Protein AF-A0AA88ZND1-F1 (afdb_monomer_lite)

pLDDT: mean 86.46, std 12.76, range [39.16, 97.81]

Organism: NCBI:txid1444290

Radius of gyration: 16.72 Å; chains: 1; bounding box: 38×35×49 Å

Structure (mmCIF, N/CA/C/O backbone):
data_AF-A0AA88ZND1-F1
#
_entry.id   AF-A0AA88ZND1-F1
#
loop_
_atom_site.group_PDB
_atom_site.id
_atom_site.type_symbol
_atom_site.label_atom_id
_atom_site.label_alt_id
_atom_site.label_comp_id
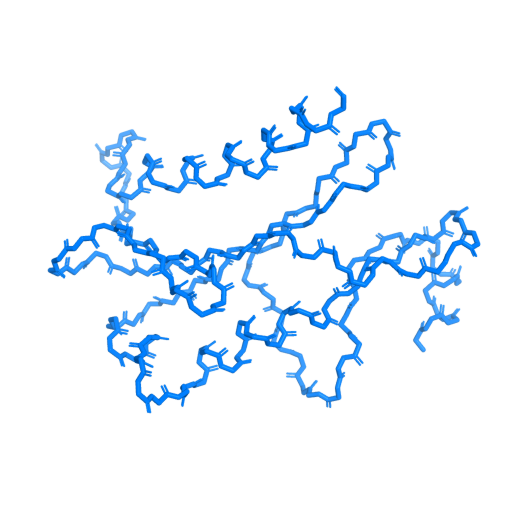_atom_site.label_asym_id
_atom_site.label_entity_id
_atom_site.label_seq_id
_atom_site.pdbx_PDB_ins_code
_atom_site.Cartn_x
_atom_site.Cartn_y
_atom_site.Cartn_z
_atom_site.occupancy
_atom_site.B_iso_or_equiv
_atom_site.auth_seq_id
_atom_site.auth_comp_id
_atom_site.auth_asym_id
_atom_site.auth_atom_id
_atom_site.pdbx_PDB_model_num
ATOM 1 N N . MET A 1 1 ? 3.587 -13.715 -22.522 1.00 60.41 1 MET A N 1
ATOM 2 C CA . MET A 1 1 ? 3.234 -12.479 -21.787 1.00 60.41 1 MET A CA 1
ATOM 3 C C . MET A 1 1 ? 4.178 -11.329 -22.129 1.00 60.41 1 MET A C 1
ATOM 5 O O . MET A 1 1 ? 3.720 -10.395 -22.766 1.00 60.41 1 MET A O 1
ATOM 9 N N . LEU A 1 2 ? 5.483 -11.409 -21.830 1.00 60.06 2 LEU A N 1
ATOM 10 C CA . LEU A 1 2 ? 6.457 -10.341 -22.145 1.00 60.06 2 LEU A CA 1
ATOM 11 C C . LEU A 1 2 ? 6.488 -9.917 -23.627 1.00 60.06 2 LEU A C 1
ATOM 13 O O . LEU A 1 2 ? 6.492 -8.728 -23.921 1.00 60.06 2 LEU A O 1
ATOM 17 N N . GLU A 1 3 ? 6.420 -10.854 -24.577 1.00 60.22 3 GLU A N 1
ATOM 18 C CA . GLU A 1 3 ? 6.334 -10.505 -26.008 1.00 60.22 3 GLU A CA 1
ATOM 19 C C . GLU A 1 3 ? 5.029 -9.792 -26.399 1.00 60.22 3 GLU A C 1
ATOM 21 O O . GLU A 1 3 ? 5.024 -8.976 -27.318 1.00 60.22 3 GLU A O 1
ATOM 26 N N . MET A 1 4 ? 3.920 -10.065 -25.703 1.00 61.34 4 MET A N 1
ATOM 27 C CA . MET A 1 4 ? 2.653 -9.357 -25.929 1.00 61.34 4 MET A CA 1
ATOM 28 C C . MET A 1 4 ? 2.718 -7.926 -25.385 1.00 61.34 4 MET A C 1
ATOM 30 O O . MET A 1 4 ? 2.190 -7.016 -26.013 1.00 61.34 4 MET A O 1
ATOM 34 N N . LEU A 1 5 ? 3.414 -7.726 -24.262 1.00 62.47 5 LEU A N 1
ATOM 35 C CA . LEU A 1 5 ? 3.643 -6.413 -23.652 1.00 62.47 5 LEU A CA 1
ATOM 36 C C . LEU A 1 5 ? 4.570 -5.539 -24.505 1.00 62.47 5 LEU A C 1
ATOM 38 O O . LEU A 1 5 ? 4.306 -4.355 -24.696 1.00 62.47 5 LEU A O 1
ATOM 42 N N . LYS A 1 6 ? 5.608 -6.138 -25.104 1.00 60.84 6 LYS A N 1
ATOM 43 C CA . LYS A 1 6 ? 6.460 -5.461 -26.097 1.00 60.84 6 LYS A CA 1
ATOM 44 C C . LYS A 1 6 ? 5.644 -4.916 -27.268 1.00 60.84 6 LYS A C 1
ATOM 46 O O . LYS A 1 6 ? 5.878 -3.802 -27.716 1.00 60.84 6 LYS A O 1
ATOM 51 N N . LYS A 1 7 ? 4.664 -5.687 -27.748 1.00 61.34 7 LYS A N 1
ATOM 52 C CA . LYS A 1 7 ? 3.783 -5.269 -28.848 1.00 61.34 7 LYS A CA 1
ATOM 53 C C . LYS A 1 7 ? 2.774 -4.194 -28.443 1.00 61.34 7 LYS A C 1
ATOM 55 O O . LYS A 1 7 ? 2.332 -3.458 -29.317 1.00 61.34 7 LYS A O 1
ATOM 60 N N . SER A 1 8 ? 2.396 -4.107 -27.165 1.00 68.94 8 SER A N 1
ATOM 61 C CA . SER A 1 8 ? 1.421 -3.112 -26.709 1.00 68.94 8 SER A CA 1
ATOM 62 C C . SER A 1 8 ? 2.022 -1.721 -26.521 1.00 68.94 8 SER A C 1
ATOM 64 O O . SER A 1 8 ? 1.268 -0.758 -26.536 1.00 68.94 8 SER A O 1
ATOM 66 N N . GLY A 1 9 ? 3.342 -1.602 -26.322 1.00 75.75 9 GLY A N 1
ATOM 67 C CA . GLY A 1 9 ? 3.997 -0.308 -26.087 1.00 75.75 9 GLY A CA 1
ATOM 68 C C . GLY A 1 9 ? 3.532 0.387 -24.800 1.00 75.75 9 GLY A C 1
ATOM 69 O O . GLY A 1 9 ? 3.586 1.607 -24.705 1.00 75.75 9 GLY A O 1
ATOM 70 N N . ILE A 1 10 ? 3.018 -0.383 -23.831 1.00 82.75 10 ILE A N 1
ATOM 71 C CA . ILE A 1 10 ? 2.467 0.132 -22.569 1.00 82.75 10 ILE A CA 1
ATOM 72 C C . ILE A 1 10 ? 3.311 -0.389 -21.414 1.00 82.75 10 ILE A C 1
ATOM 74 O O . ILE A 1 10 ? 3.411 -1.604 -21.209 1.00 82.75 10 ILE A O 1
ATOM 78 N N . SER A 1 11 ? 3.883 0.534 -20.645 1.00 87.88 11 SER A N 1
ATOM 79 C CA . SER A 1 11 ? 4.596 0.213 -19.413 1.00 87.88 11 SER A CA 1
ATOM 80 C C . SER A 1 11 ? 3.604 -0.043 -18.285 1.00 87.88 11 SER A C 1
ATOM 82 O O . SER A 1 11 ? 2.644 0.710 -18.120 1.00 87.88 11 SER A O 1
ATOM 84 N N . GLN A 1 12 ? 3.800 -1.115 -17.519 1.00 90.25 12 GLN A N 1
ATOM 85 C CA . GLN A 1 12 ? 2.836 -1.516 -16.494 1.00 90.25 12 GLN A CA 1
ATOM 86 C C . GLN A 1 12 ? 3.428 -2.458 -15.450 1.00 90.25 12 GLN A C 1
ATOM 88 O O . GLN A 1 12 ? 4.446 -3.111 -15.672 1.00 90.25 12 GLN A O 1
ATOM 93 N N . ILE A 1 13 ? 2.725 -2.550 -14.325 1.00 91.62 13 ILE A N 1
ATOM 94 C CA . ILE A 1 13 ? 2.956 -3.566 -13.304 1.00 91.62 13 ILE A CA 1
ATOM 95 C C . ILE A 1 13 ? 2.334 -4.884 -13.763 1.00 91.62 13 ILE A C 1
ATOM 97 O O . ILE A 1 13 ? 1.165 -4.928 -14.149 1.00 91.62 13 ILE A O 1
ATOM 101 N N . ILE A 1 14 ? 3.123 -5.951 -13.716 1.00 88.81 14 ILE A N 1
ATOM 102 C CA . ILE A 1 14 ? 2.748 -7.295 -14.142 1.00 88.81 14 ILE A CA 1
ATOM 103 C C . ILE A 1 14 ? 2.972 -8.282 -13.008 1.00 88.81 14 ILE A C 1
ATOM 105 O O . ILE A 1 14 ? 3.953 -8.195 -12.280 1.00 88.81 14 ILE A O 1
ATOM 109 N N . TYR A 1 15 ? 2.058 -9.231 -12.856 1.00 86.94 15 TYR A N 1
ATOM 110 C CA . TYR A 1 15 ? 2.221 -10.326 -11.909 1.00 86.94 15 TYR A CA 1
ATOM 111 C C . TYR A 1 15 ? 2.956 -11.480 -12.593 1.00 86.94 15 TYR A C 1
ATOM 113 O O . TYR A 1 15 ? 2.520 -11.923 -13.656 1.00 86.94 15 TYR A O 1
ATOM 121 N N . THR A 1 16 ? 4.045 -11.977 -12.006 1.00 83.81 16 THR A N 1
ATOM 122 C CA . THR A 1 16 ? 4.848 -13.068 -12.596 1.00 83.81 16 THR A CA 1
ATOM 123 C C . THR A 1 16 ? 4.641 -14.426 -11.925 1.00 83.81 16 THR A C 1
ATOM 125 O O . THR A 1 16 ? 5.208 -15.427 -12.364 1.00 83.81 16 THR A O 1
ATOM 128 N N . GLY A 1 17 ? 3.798 -14.499 -10.892 1.00 76.69 17 GLY A N 1
ATOM 129 C CA . GLY A 1 17 ? 3.465 -15.751 -10.218 1.00 76.69 17 GLY A CA 1
ATOM 130 C C . GLY A 1 17 ? 2.505 -16.653 -11.003 1.00 76.69 17 GLY A C 1
ATOM 131 O O . GLY A 1 17 ? 1.860 -16.250 -11.968 1.00 76.69 17 GLY A O 1
ATOM 132 N N . THR A 1 18 ? 2.393 -17.901 -10.548 1.00 68.25 18 THR A N 1
ATOM 133 C CA . THR A 1 18 ? 1.539 -18.942 -11.147 1.00 68.25 18 THR A CA 1
ATOM 134 C C . THR A 1 18 ? 0.146 -19.043 -10.518 1.00 68.25 18 THR A C 1
ATOM 136 O O . THR A 1 18 ? -0.684 -19.811 -11.006 1.00 68.25 18 THR A O 1
ATOM 139 N N . SER A 1 19 ? -0.129 -18.305 -9.436 1.00 64.38 19 SER A N 1
ATOM 140 C CA . SER A 1 19 ? -1.450 -18.285 -8.800 1.00 64.38 19 SER A CA 1
ATOM 141 C C . SER A 1 19 ? -2.440 -17.456 -9.632 1.00 64.38 19 SER A C 1
ATOM 143 O O . SER A 1 19 ? -2.049 -16.569 -10.394 1.00 64.38 19 SER A O 1
ATOM 145 N N . GLN A 1 20 ? -3.743 -17.751 -9.516 1.00 59.16 20 GLN A N 1
ATOM 146 C CA . GLN A 1 20 ? -4.785 -16.870 -10.052 1.00 59.16 20 GLN A CA 1
ATOM 147 C C . GLN A 1 20 ? -4.680 -15.525 -9.326 1.00 59.16 20 GLN A C 1
ATOM 149 O O . GLN A 1 20 ? -5.120 -15.389 -8.185 1.00 59.16 20 GLN A O 1
ATOM 154 N N . SER A 1 21 ? -4.042 -14.556 -9.983 1.00 57.12 21 SER A N 1
ATOM 155 C CA . SER A 1 21 ? -3.724 -13.252 -9.416 1.00 57.12 21 SER A CA 1
ATOM 156 C C . SER A 1 21 ? -4.980 -12.586 -8.861 1.00 57.12 21 SER A C 1
ATOM 158 O O . SER A 1 21 ? -5.916 -12.295 -9.614 1.00 57.12 21 SER A O 1
ATOM 160 N N . ARG A 1 22 ? -4.989 -12.269 -7.567 1.00 69.12 22 ARG A N 1
ATOM 161 C CA . ARG A 1 22 ? -5.883 -11.227 -7.068 1.00 69.12 22 ARG A CA 1
ATOM 162 C C . ARG A 1 22 ? -5.177 -9.904 -7.298 1.00 69.12 22 ARG A C 1
ATOM 164 O O . ARG A 1 22 ? -4.135 -9.640 -6.710 1.00 69.12 22 ARG A O 1
ATOM 171 N N . LYS A 1 23 ? -5.709 -9.119 -8.232 1.00 84.06 23 LYS A N 1
ATOM 172 C CA . LYS A 1 23 ? -5.267 -7.745 -8.454 1.00 84.06 23 LYS A CA 1
ATOM 173 C C . LYS A 1 23 ? -5.424 -6.974 -7.132 1.00 84.06 23 LYS A C 1
ATOM 175 O O . LYS A 1 23 ? -6.465 -7.153 -6.498 1.00 84.06 23 LYS A O 1
ATOM 180 N N . PRO A 1 24 ? -4.446 -6.143 -6.733 1.00 91.88 24 PRO A N 1
ATOM 181 C CA . PRO A 1 24 ? -4.611 -5.277 -5.573 1.00 91.88 24 PRO A CA 1
ATOM 182 C C . PRO A 1 24 ? -5.832 -4.379 -5.730 1.00 91.88 24 PRO A C 1
ATOM 184 O O . PRO A 1 24 ? -6.158 -3.961 -6.847 1.00 91.88 24 PRO A O 1
ATOM 187 N N . ASP A 1 25 ? -6.474 -4.064 -4.606 1.00 94.38 25 ASP A N 1
ATOM 188 C CA . ASP A 1 25 ? -7.641 -3.179 -4.608 1.00 94.38 25 ASP A CA 1
ATOM 189 C C . ASP A 1 25 ? -7.260 -1.781 -5.134 1.00 94.38 25 ASP A C 1
ATOM 191 O O . ASP A 1 25 ? -7.955 -1.218 -5.983 1.00 94.38 25 ASP A O 1
ATOM 195 N N . ILE A 1 26 ? -6.114 -1.247 -4.691 1.00 96.06 26 ILE A N 1
ATOM 196 C CA . ILE A 1 26 ? -5.528 0.005 -5.184 1.00 96.06 26 ILE A CA 1
ATOM 197 C C . ILE A 1 26 ? -4.026 -0.182 -5.428 1.00 96.06 26 ILE A C 1
ATOM 199 O O . ILE A 1 26 ? -3.296 -0.659 -4.561 1.00 96.06 26 ILE A O 1
ATOM 203 N N . LEU A 1 27 ? -3.562 0.266 -6.597 1.00 95.38 27 LEU A N 1
ATOM 204 C CA . LEU A 1 27 ? -2.154 0.319 -6.989 1.00 95.38 27 LEU A CA 1
ATOM 205 C C . LEU A 1 27 ? -1.814 1.735 -7.460 1.00 95.38 27 LEU A C 1
ATOM 207 O O . LEU A 1 27 ? -2.449 2.253 -8.379 1.00 95.38 27 LEU A O 1
ATOM 211 N N . LEU A 1 28 ? -0.795 2.338 -6.855 1.00 94.81 28 LEU A N 1
ATOM 212 C CA . LEU A 1 28 ? -0.260 3.643 -7.229 1.00 94.81 28 LEU A CA 1
ATOM 213 C C . LEU A 1 28 ? 1.164 3.463 -7.741 1.00 94.81 28 LEU A C 1
ATOM 215 O O . LEU A 1 28 ? 1.984 2.864 -7.056 1.00 94.81 28 LEU A O 1
ATOM 219 N N . ASN A 1 29 ? 1.463 4.003 -8.918 1.00 94.69 29 ASN A N 1
ATOM 220 C CA . ASN A 1 29 ? 2.808 3.986 -9.487 1.00 94.69 29 ASN A CA 1
ATOM 221 C C . ASN A 1 29 ? 3.406 5.387 -9.397 1.00 94.69 29 ASN A C 1
ATOM 223 O O . ASN A 1 29 ? 2.789 6.351 -9.853 1.00 94.69 29 ASN A O 1
ATOM 227 N N . LEU A 1 30 ? 4.607 5.490 -8.836 1.00 93.94 30 LEU A N 1
ATOM 228 C CA . LEU A 1 30 ? 5.348 6.736 -8.747 1.00 93.94 30 LEU A CA 1
ATOM 229 C C . LEU A 1 30 ? 6.333 6.838 -9.908 1.00 93.94 30 LEU A C 1
ATOM 231 O O . LEU A 1 30 ? 7.140 5.936 -10.145 1.00 93.94 30 LEU A O 1
ATOM 235 N N . TYR A 1 31 ? 6.284 7.975 -10.595 1.00 91.44 31 TYR A N 1
ATOM 236 C CA . TYR A 1 31 ? 7.231 8.339 -11.637 1.00 91.44 31 TYR A CA 1
ATOM 237 C C . TYR A 1 31 ? 7.860 9.689 -11.309 1.00 91.44 31 TYR A C 1
ATOM 239 O O . TYR A 1 31 ? 7.172 10.611 -10.871 1.00 91.44 31 TYR A O 1
ATOM 247 N N . LYS A 1 32 ? 9.160 9.815 -11.564 1.00 89.25 32 LYS A N 1
ATOM 248 C CA . LYS A 1 32 ? 9.900 11.079 -11.504 1.00 89.25 32 LYS A CA 1
ATOM 249 C C . LYS A 1 32 ? 10.686 11.213 -12.796 1.00 89.25 32 LYS A C 1
ATOM 251 O O . LYS A 1 32 ? 11.458 10.314 -13.113 1.00 89.25 32 LYS A O 1
ATOM 256 N N . GLU A 1 33 ? 10.470 12.305 -13.529 1.00 89.12 33 GLU A N 1
ATOM 257 C CA . GLU A 1 33 ? 11.107 12.532 -14.839 1.00 89.12 33 GLU A CA 1
ATOM 258 C C . GLU A 1 33 ? 10.906 11.329 -15.780 1.00 89.12 33 GLU A C 1
ATOM 260 O O . GLU A 1 33 ? 11.858 10.794 -16.339 1.00 89.12 33 GLU A O 1
ATOM 265 N N . GLU A 1 34 ? 9.663 10.836 -15.861 1.00 85.00 34 GLU A N 1
ATOM 266 C CA . GLU A 1 34 ? 9.257 9.660 -16.658 1.00 85.00 34 GLU A CA 1
ATOM 267 C C . GLU A 1 34 ? 9.885 8.318 -16.231 1.00 85.00 34 GLU A C 1
ATOM 269 O O . GLU A 1 34 ? 9.538 7.264 -16.766 1.00 85.00 34 GLU A O 1
ATOM 274 N N . LYS A 1 35 ? 10.749 8.310 -15.211 1.00 87.81 35 LYS A N 1
ATOM 275 C CA . LYS A 1 35 ? 11.339 7.092 -14.652 1.00 87.81 35 LYS A CA 1
ATOM 276 C C . LYS A 1 35 ? 10.474 6.545 -13.532 1.00 87.81 35 LYS A C 1
ATOM 278 O O . LYS A 1 35 ? 10.141 7.263 -12.589 1.00 87.81 35 LYS A O 1
ATOM 283 N N . PHE A 1 36 ? 10.159 5.259 -13.617 1.00 92.31 36 PHE A N 1
ATOM 284 C CA . PHE A 1 36 ? 9.487 4.530 -12.549 1.00 92.31 36 PHE A CA 1
ATOM 285 C C . PHE A 1 36 ? 10.361 4.503 -11.290 1.00 92.31 36 PHE A C 1
ATOM 287 O O . PHE A 1 36 ? 11.558 4.221 -11.366 1.00 92.31 36 PHE A O 1
ATOM 294 N N . LYS A 1 37 ? 9.761 4.819 -10.143 1.00 93.62 37 LYS A N 1
ATOM 295 C CA . LYS A 1 37 ? 10.423 4.831 -8.829 1.00 93.62 37 LYS A CA 1
ATOM 296 C C . LYS A 1 37 ? 9.944 3.717 -7.915 1.00 93.62 37 LYS A C 1
ATOM 298 O O . LYS A 1 37 ? 10.698 3.215 -7.093 1.00 93.62 37 LYS A O 1
ATOM 303 N N . GLY A 1 38 ? 8.712 3.276 -8.109 1.00 95.06 38 GLY A N 1
ATOM 304 C CA . GLY A 1 38 ? 8.134 2.223 -7.302 1.00 95.06 38 GLY A CA 1
ATOM 305 C C . GLY A 1 38 ? 6.625 2.295 -7.304 1.00 95.06 38 GLY A C 1
ATOM 306 O O . GLY A 1 38 ? 6.015 3.239 -7.814 1.00 95.06 38 GLY A O 1
ATOM 307 N N . SER A 1 39 ? 6.032 1.289 -6.688 1.00 95.81 39 SER A N 1
ATOM 308 C CA . SER A 1 39 ? 4.599 1.178 -6.516 1.00 95.81 39 SER A CA 1
ATOM 309 C C . SER A 1 39 ? 4.226 1.077 -5.048 1.00 95.81 39 SER A C 1
ATOM 311 O O . SER A 1 39 ? 4.920 0.457 -4.241 1.00 95.81 39 SER A O 1
ATOM 313 N N . PHE A 1 40 ? 3.075 1.652 -4.733 1.00 96.19 40 PHE A N 1
ATOM 314 C CA . PHE A 1 40 ? 2.394 1.534 -3.458 1.00 96.19 40 PHE A CA 1
ATOM 315 C C . PHE A 1 40 ? 1.103 0.746 -3.665 1.00 96.19 40 PHE A C 1
ATOM 317 O O . PHE A 1 40 ? 0.341 1.023 -4.596 1.00 96.19 40 PHE A O 1
ATOM 324 N N . ILE A 1 41 ? 0.839 -0.211 -2.784 1.00 97.00 41 ILE A N 1
ATOM 325 C CA . ILE A 1 41 ? -0.410 -0.967 -2.763 1.00 97.00 41 ILE A CA 1
ATOM 326 C C . ILE A 1 41 ? -1.206 -0.603 -1.514 1.00 97.00 41 ILE A C 1
ATOM 328 O O . ILE A 1 41 ? -0.686 -0.657 -0.400 1.00 97.00 41 ILE A O 1
ATOM 332 N N . ALA A 1 42 ? -2.491 -0.309 -1.709 1.00 97.12 42 ALA A N 1
ATOM 333 C CA . ALA A 1 42 ? -3.480 -0.318 -0.642 1.00 97.12 42 ALA A CA 1
ATOM 334 C C . ALA A 1 42 ? -4.445 -1.491 -0.849 1.00 97.12 42 ALA A C 1
ATOM 336 O O . ALA A 1 42 ? -5.179 -1.541 -1.835 1.00 97.12 42 ALA A O 1
ATOM 337 N N . GLU A 1 43 ? -4.445 -2.424 0.099 1.00 96.06 43 GLU A N 1
ATOM 338 C CA . GLU A 1 43 ? -5.343 -3.578 0.122 1.00 96.06 43 GLU A CA 1
ATOM 339 C C . GLU A 1 43 ? -6.460 -3.336 1.137 1.00 96.06 43 GLU A C 1
ATOM 341 O O . GLU A 1 43 ? -6.199 -3.083 2.311 1.00 96.06 43 GLU A O 1
ATOM 346 N N . ILE A 1 44 ? -7.716 -3.432 0.717 1.00 95.50 44 ILE A N 1
ATOM 347 C CA . ILE A 1 44 ? -8.871 -3.042 1.523 1.00 95.50 44 ILE A CA 1
ATOM 348 C C . ILE A 1 44 ? -9.627 -4.294 1.964 1.00 95.50 44 ILE A C 1
ATOM 350 O O . ILE A 1 44 ? -10.020 -5.150 1.167 1.00 95.50 44 ILE A O 1
ATOM 354 N N . LYS A 1 45 ? -9.862 -4.425 3.273 1.00 94.62 45 LYS A N 1
ATOM 355 C CA . LYS A 1 45 ? -10.577 -5.573 3.844 1.00 94.62 45 LYS A CA 1
ATOM 356 C C . LYS A 1 45 ? -11.593 -5.134 4.882 1.00 94.62 45 LYS A C 1
ATOM 358 O O . LYS A 1 45 ? -11.250 -4.744 5.991 1.00 94.62 45 LYS A O 1
ATOM 363 N N . CYS A 1 46 ? -12.875 -5.312 4.570 1.00 93.94 46 CYS A N 1
ATOM 364 C CA . CYS A 1 46 ? -13.960 -5.142 5.535 1.00 93.94 46 CYS A CA 1
ATOM 365 C C . CYS A 1 46 ? -14.110 -6.398 6.418 1.00 93.94 46 CYS A C 1
ATOM 367 O O . CYS A 1 46 ? -15.028 -7.198 6.242 1.00 93.94 46 CYS A O 1
ATOM 369 N N . ARG A 1 47 ? -13.149 -6.637 7.323 1.00 92.19 47 ARG A N 1
ATOM 370 C CA . ARG A 1 47 ? -13.120 -7.807 8.225 1.00 92.19 47 ARG A CA 1
ATOM 371 C C . ARG A 1 47 ? -12.555 -7.437 9.604 1.00 92.19 47 ARG A C 1
ATOM 373 O O . ARG A 1 47 ? -11.857 -6.437 9.764 1.00 92.19 47 ARG A O 1
ATOM 380 N N . LYS A 1 48 ? -12.826 -8.268 10.621 1.00 92.12 48 LYS A N 1
ATOM 381 C CA . LYS A 1 48 ? -12.176 -8.127 11.941 1.00 92.12 48 LYS A CA 1
ATOM 382 C C . LYS A 1 48 ? -10.677 -8.411 11.826 1.00 92.12 48 LYS A C 1
ATOM 384 O O . LYS A 1 48 ? -10.304 -9.342 11.115 1.00 92.12 48 LYS A O 1
ATOM 389 N N . LYS A 1 49 ? -9.843 -7.700 12.596 1.00 91.69 49 LYS A N 1
ATOM 390 C CA . LYS A 1 49 ? -8.371 -7.818 12.571 1.00 91.69 49 LYS A CA 1
ATOM 391 C C . LYS A 1 49 ? -7.880 -9.269 12.607 1.00 91.69 49 LYS A C 1
ATOM 393 O O . LYS A 1 49 ? -7.028 -9.637 11.810 1.00 91.69 49 LYS A O 1
ATOM 398 N N . LYS A 1 50 ? -8.461 -10.110 13.471 1.00 89.88 50 LYS A N 1
ATOM 399 C CA . LYS A 1 50 ? -8.079 -11.529 13.626 1.00 89.88 50 LYS A CA 1
ATOM 400 C C . LYS A 1 50 ? -8.239 -12.394 12.363 1.00 89.88 50 LYS A C 1
ATOM 402 O O . LYS A 1 50 ? -7.681 -13.480 12.312 1.00 89.88 50 LYS A O 1
ATOM 407 N N . TYR A 1 51 ? -9.017 -11.937 11.378 1.00 90.31 51 TYR A N 1
ATOM 408 C CA . TYR A 1 51 ? -9.213 -12.604 10.083 1.00 90.31 51 TYR A CA 1
ATOM 409 C C . TYR A 1 51 ? -8.402 -11.964 8.947 1.00 90.31 51 TYR A C 1
ATOM 411 O O . TYR A 1 51 ? -8.532 -12.372 7.800 1.00 90.31 51 TYR A O 1
ATOM 419 N N . ILE A 1 52 ? -7.633 -10.920 9.256 1.00 90.94 52 ILE A N 1
ATOM 420 C CA . ILE A 1 52 ? -6.743 -10.215 8.328 1.00 90.94 52 ILE A CA 1
ATOM 421 C C . ILE A 1 52 ? -5.300 -10.537 8.702 1.00 90.94 52 ILE A C 1
ATOM 423 O O . ILE A 1 52 ? -4.488 -10.844 7.843 1.00 90.94 52 ILE A O 1
ATOM 427 N N . TYR A 1 53 ? -4.996 -10.542 9.999 1.00 89.75 53 TYR A N 1
ATOM 428 C CA . TYR A 1 53 ? -3.654 -10.736 10.516 1.00 89.75 53 TYR A CA 1
ATOM 429 C C . TYR A 1 53 ? -3.657 -11.655 11.737 1.00 89.75 53 TYR A C 1
ATOM 431 O O . TYR A 1 53 ? -4.389 -11.427 12.706 1.00 89.75 53 TYR A O 1
ATOM 439 N N . ASN A 1 54 ? -2.794 -12.667 11.700 1.00 83.69 54 ASN A N 1
ATOM 440 C CA . ASN A 1 54 ? -2.502 -13.546 12.821 1.00 83.69 54 ASN A CA 1
ATOM 441 C C . ASN A 1 54 ? -1.009 -13.898 12.793 1.00 83.69 54 ASN A C 1
ATOM 443 O O . ASN A 1 54 ? -0.541 -14.494 11.832 1.00 83.69 54 ASN A O 1
ATOM 447 N N . LYS A 1 55 ? -0.273 -13.566 13.862 1.00 78.50 55 LYS A N 1
ATOM 448 C CA . LYS A 1 55 ? 1.172 -13.846 13.970 1.00 78.50 55 LYS A CA 1
ATOM 449 C C . LYS A 1 55 ? 1.518 -15.336 13.878 1.00 78.50 55 LYS A C 1
ATOM 451 O O . LYS A 1 55 ? 2.646 -15.674 13.552 1.00 78.50 55 LYS A O 1
ATOM 456 N N . ASN A 1 56 ? 0.567 -16.212 14.198 1.00 79.50 56 ASN A N 1
ATOM 457 C CA . ASN A 1 56 ? 0.804 -17.648 14.329 1.00 79.50 56 ASN A CA 1
ATOM 458 C C . ASN A 1 56 ? 0.296 -18.462 13.131 1.00 79.50 56 ASN A C 1
ATOM 460 O O . ASN A 1 56 ? 0.532 -19.667 13.089 1.00 79.50 56 ASN A O 1
ATOM 464 N N . GLN A 1 57 ? -0.466 -17.853 12.215 1.00 74.88 57 GLN A N 1
ATOM 465 C CA . GLN A 1 57 ? -1.075 -18.550 11.080 1.00 74.88 57 GLN A CA 1
ATOM 466 C C . GLN A 1 57 ? -1.250 -17.610 9.892 1.00 74.88 57 GLN A C 1
ATOM 468 O O . GLN A 1 57 ? -1.919 -16.580 10.013 1.00 74.88 57 GLN A O 1
ATOM 473 N N . ASP A 1 58 ? -0.747 -18.027 8.732 1.00 74.31 58 ASP A N 1
ATOM 474 C CA . ASP A 1 58 ? -1.091 -17.384 7.471 1.00 74.31 58 ASP A CA 1
ATOM 475 C C . ASP A 1 58 ? -2.563 -17.642 7.137 1.00 74.31 58 ASP A C 1
ATOM 477 O O . ASP A 1 58 ? -3.073 -18.761 7.224 1.00 74.31 58 ASP A O 1
ATOM 481 N N . ASN A 1 59 ? -3.258 -16.568 6.779 1.00 84.50 59 ASN A N 1
ATOM 482 C CA . ASN A 1 59 ? -4.624 -16.604 6.275 1.00 84.50 59 ASN A CA 1
ATOM 483 C C . ASN A 1 59 ? -4.647 -16.180 4.799 1.00 84.50 59 ASN A C 1
ATOM 485 O O . ASN A 1 59 ? -3.628 -15.777 4.238 1.00 84.50 59 ASN A O 1
ATOM 489 N N . ASP A 1 60 ? -5.827 -16.237 4.179 1.00 87.31 60 ASP A N 1
ATOM 490 C CA . ASP A 1 60 ? -6.015 -15.887 2.768 1.00 87.31 60 ASP A CA 1
ATOM 491 C C . ASP A 1 60 ? -5.547 -14.463 2.432 1.00 87.31 60 ASP A C 1
ATOM 493 O O . ASP A 1 60 ? -5.025 -14.233 1.342 1.00 87.31 60 ASP A O 1
ATOM 497 N N . VAL A 1 61 ? -5.704 -13.516 3.362 1.00 88.94 61 VAL A N 1
ATOM 498 C CA . VAL A 1 61 ? -5.247 -12.132 3.191 1.00 88.94 61 VAL A CA 1
ATOM 499 C C . VAL A 1 61 ? -3.724 -12.049 3.238 1.00 88.94 61 VAL A C 1
ATOM 501 O O . VAL A 1 61 ? -3.140 -11.416 2.365 1.00 88.94 61 VAL A O 1
ATOM 504 N N . MET A 1 62 ? -3.081 -12.706 4.207 1.00 89.25 62 MET A N 1
ATOM 505 C CA . MET A 1 62 ? -1.619 -12.722 4.336 1.00 89.25 62 MET A CA 1
ATOM 506 C C . MET A 1 62 ? -0.954 -13.366 3.120 1.00 89.25 62 MET A C 1
ATOM 508 O O . MET A 1 62 ? -0.034 -12.780 2.555 1.00 89.25 62 MET A O 1
ATOM 512 N N . SER A 1 63 ? -1.468 -14.507 2.651 1.00 88.62 63 SER A N 1
ATOM 513 C CA . SER A 1 63 ? -0.965 -15.143 1.429 1.00 88.62 63 SER A CA 1
ATOM 514 C C . SER A 1 63 ? -1.124 -14.234 0.207 1.00 88.62 63 SER A C 1
ATOM 516 O O . SER A 1 63 ? -0.220 -14.150 -0.620 1.00 88.62 63 SER A O 1
ATOM 518 N N . GLN A 1 64 ? -2.244 -13.511 0.106 1.00 89.50 64 GLN A N 1
ATOM 519 C CA . GLN A 1 64 ? -2.484 -12.573 -0.990 1.00 89.50 64 GLN A CA 1
ATOM 520 C C . GLN A 1 64 ? -1.503 -11.391 -0.971 1.00 89.50 64 GLN A C 1
ATOM 522 O O . GLN A 1 64 ? -0.929 -11.071 -2.007 1.00 89.50 64 GLN A O 1
ATOM 527 N N . ILE A 1 65 ? -1.285 -10.749 0.181 1.00 91.25 65 ILE A N 1
ATOM 528 C CA . ILE A 1 65 ? -0.377 -9.592 0.259 1.00 91.25 65 ILE A CA 1
ATOM 529 C C . ILE A 1 65 ? 1.098 -9.996 0.135 1.00 91.25 65 ILE A C 1
ATOM 531 O O . ILE A 1 65 ? 1.877 -9.246 -0.440 1.00 91.25 65 ILE A O 1
ATOM 535 N N . GLN A 1 66 ? 1.488 -11.189 0.598 1.00 89.69 66 GLN A N 1
ATOM 536 C CA . GLN A 1 66 ? 2.831 -11.737 0.362 1.00 89.69 66 GLN A CA 1
ATOM 537 C C . GLN A 1 66 ? 3.075 -11.998 -1.129 1.00 89.69 66 GLN A C 1
ATOM 539 O O . GLN A 1 66 ? 4.170 -11.750 -1.637 1.00 89.69 66 GLN A O 1
ATOM 544 N N . ASP A 1 67 ? 2.046 -12.454 -1.848 1.00 89.88 67 ASP A N 1
ATOM 545 C CA . ASP A 1 67 ? 2.116 -12.662 -3.292 1.00 89.88 67 ASP A CA 1
ATOM 546 C C . ASP A 1 67 ? 2.378 -11.360 -4.059 1.00 89.88 67 ASP A C 1
ATOM 548 O O . ASP A 1 67 ? 2.911 -11.415 -5.166 1.00 89.88 67 ASP A O 1
ATOM 552 N N . TYR A 1 68 ? 2.089 -10.188 -3.485 1.00 91.88 68 TYR A N 1
ATOM 553 C CA . TYR A 1 68 ? 2.347 -8.914 -4.154 1.00 91.88 68 TYR A CA 1
ATOM 554 C C . TYR A 1 68 ? 3.835 -8.620 -4.376 1.00 91.88 68 TYR A C 1
ATOM 556 O O . TYR A 1 68 ? 4.170 -7.873 -5.290 1.00 91.88 68 TYR A O 1
ATOM 564 N N . ASN A 1 69 ? 4.738 -9.289 -3.658 1.00 87.38 69 ASN A N 1
ATOM 565 C CA . ASN A 1 69 ? 6.178 -9.219 -3.934 1.00 87.38 69 ASN A CA 1
ATOM 566 C C . ASN A 1 69 ? 6.568 -9.848 -5.287 1.00 87.38 69 ASN A C 1
ATOM 568 O O . ASN A 1 69 ? 7.706 -9.719 -5.720 1.00 87.38 69 ASN A O 1
ATOM 572 N N . LYS A 1 70 ? 5.640 -10.543 -5.959 1.00 89.69 70 LYS A N 1
ATOM 573 C CA . LYS A 1 70 ? 5.819 -11.104 -7.311 1.00 89.69 70 LYS A CA 1
ATOM 574 C C . LYS A 1 70 ? 5.332 -10.155 -8.413 1.00 89.69 70 LYS A C 1
ATOM 576 O O . LYS A 1 70 ? 5.200 -10.567 -9.567 1.00 89.69 70 LYS A O 1
ATOM 581 N N . PHE A 1 71 ? 4.976 -8.919 -8.067 1.00 91.88 71 PHE A N 1
ATOM 582 C CA . PHE A 1 71 ? 4.713 -7.886 -9.058 1.00 91.88 71 PHE A CA 1
ATOM 583 C C . PHE A 1 71 ? 6.022 -7.262 -9.527 1.00 91.88 71 PHE A C 1
ATOM 585 O O . PHE A 1 71 ? 6.806 -6.759 -8.729 1.00 91.88 71 PHE A O 1
ATOM 592 N N . GLU A 1 72 ? 6.204 -7.233 -10.840 1.00 93.38 72 GLU A N 1
ATOM 593 C CA . GLU A 1 72 ? 7.336 -6.594 -11.497 1.00 93.38 72 GLU A CA 1
ATOM 594 C C . GLU A 1 72 ? 6.851 -5.410 -12.331 1.00 93.38 72 GLU A C 1
ATOM 596 O O . GLU A 1 72 ? 5.730 -5.412 -12.845 1.00 93.38 72 GLU A O 1
ATOM 601 N N . TYR A 1 73 ? 7.694 -4.398 -12.510 1.00 93.44 73 TYR A N 1
ATOM 602 C CA . TYR A 1 73 ? 7.412 -3.309 -13.439 1.00 93.44 73 TYR A CA 1
ATOM 603 C C . TYR A 1 73 ? 8.079 -3.574 -14.782 1.00 93.44 73 TYR A C 1
ATOM 605 O O . TYR A 1 73 ? 9.298 -3.713 -14.871 1.00 93.44 73 TYR A O 1
ATOM 613 N N . TYR A 1 74 ? 7.274 -3.592 -15.839 1.00 91.06 74 TYR A N 1
ATOM 614 C CA . TYR A 1 74 ? 7.744 -3.697 -17.209 1.00 91.06 74 TYR A CA 1
ATOM 615 C C . TYR A 1 74 ? 7.751 -2.320 -17.881 1.00 91.06 74 TYR A C 1
ATOM 617 O O . TYR A 1 74 ? 6.697 -1.699 -18.040 1.00 91.06 74 TYR A O 1
ATOM 625 N N . ASN A 1 75 ? 8.930 -1.867 -18.319 1.00 89.00 75 ASN A N 1
ATOM 626 C CA . ASN A 1 75 ? 9.080 -0.671 -19.144 1.00 89.00 75 ASN A CA 1
ATOM 627 C C . ASN A 1 75 ? 8.984 -1.038 -20.631 1.00 89.00 75 ASN A C 1
ATOM 629 O O . ASN A 1 75 ? 9.843 -1.730 -21.169 1.00 89.00 75 ASN A O 1
ATOM 633 N N . SER A 1 76 ? 7.953 -0.544 -21.305 1.00 84.69 76 SER A N 1
ATOM 634 C CA . SER A 1 76 ? 7.713 -0.814 -22.726 1.00 84.69 76 SER A CA 1
ATOM 635 C C . SER A 1 76 ? 8.601 -0.022 -23.685 1.00 84.69 76 SER A C 1
ATOM 637 O O . SER A 1 76 ? 8.799 -0.448 -24.819 1.00 84.69 76 SER A O 1
ATOM 639 N N . MET A 1 77 ? 9.146 1.110 -23.233 1.00 80.12 77 MET A N 1
ATOM 640 C CA . MET A 1 77 ? 9.969 2.008 -24.051 1.00 80.12 77 MET A CA 1
ATOM 641 C C . MET A 1 77 ? 11.454 1.627 -24.033 1.00 80.12 77 MET A C 1
ATOM 643 O O . MET A 1 77 ? 12.238 2.141 -24.829 1.00 80.12 77 MET A O 1
ATOM 647 N N . GLY A 1 78 ? 11.852 0.748 -23.111 1.00 71.19 78 GLY A N 1
ATOM 648 C CA . GLY A 1 78 ? 13.233 0.325 -22.908 1.00 71.19 78 GLY A CA 1
ATOM 649 C C . GLY A 1 78 ? 13.455 -1.149 -23.237 1.00 71.19 78 GLY A C 1
ATOM 650 O O . GLY A 1 78 ? 12.530 -1.957 -23.263 1.00 71.19 78 GLY A O 1
ATOM 651 N N . ASN A 1 79 ? 14.723 -1.511 -23.433 1.00 74.62 79 ASN A N 1
ATOM 652 C CA . ASN A 1 79 ? 15.163 -2.910 -23.514 1.00 74.62 79 ASN A CA 1
ATOM 653 C C . ASN A 1 79 ? 15.629 -3.458 -22.154 1.00 74.62 79 ASN A C 1
ATOM 655 O O . ASN A 1 79 ? 16.245 -4.521 -22.091 1.00 74.62 79 ASN A O 1
ATOM 659 N N . GLU A 1 80 ? 15.364 -2.720 -21.078 1.00 82.62 80 GLU A N 1
ATOM 660 C CA . GLU A 1 80 ? 15.748 -3.089 -19.721 1.00 82.62 80 GLU A CA 1
ATOM 661 C C . GLU A 1 80 ? 14.923 -4.284 -19.216 1.00 82.62 80 GLU A C 1
ATOM 663 O O . GLU A 1 80 ? 13.755 -4.445 -19.598 1.00 82.62 80 GLU A O 1
ATOM 668 N N . PRO A 1 81 ? 15.512 -5.146 -18.367 1.00 85.69 81 PRO A N 1
ATOM 669 C CA . PRO A 1 81 ? 14.751 -6.185 -17.691 1.00 85.69 81 PRO A CA 1
ATOM 670 C C . PRO A 1 81 ? 13.676 -5.564 -16.779 1.00 85.69 81 PRO A C 1
ATOM 672 O O . PRO A 1 81 ? 13.847 -4.434 -16.313 1.00 85.69 81 PRO A O 1
ATOM 675 N N . PRO A 1 82 ? 12.577 -6.287 -16.496 1.00 89.50 82 PRO A N 1
ATOM 676 C CA . PRO A 1 82 ? 11.586 -5.833 -15.530 1.00 89.50 82 PRO A CA 1
ATOM 677 C C . PRO A 1 82 ? 12.206 -5.533 -14.159 1.00 89.50 82 PRO A C 1
ATOM 679 O O . PRO A 1 82 ? 13.121 -6.226 -13.710 1.00 89.50 82 PRO A O 1
ATOM 682 N N . VAL A 1 83 ? 11.683 -4.518 -13.475 1.00 92.75 83 VAL A N 1
ATOM 683 C CA . VAL A 1 83 ? 12.078 -4.198 -12.098 1.00 92.75 83 VAL A CA 1
ATOM 684 C C . VAL A 1 83 ? 11.356 -5.168 -11.170 1.00 92.75 83 VAL A C 1
ATOM 686 O O . VAL A 1 83 ? 10.141 -5.065 -11.014 1.00 92.75 83 VAL A O 1
ATOM 689 N N . SER A 1 84 ? 12.090 -6.108 -10.575 1.00 89.38 84 SER A N 1
ATOM 690 C CA . SER A 1 84 ? 11.522 -7.165 -9.728 1.00 89.38 84 SER A CA 1
ATOM 691 C C . SER A 1 84 ? 11.057 -6.682 -8.355 1.00 89.38 84 SER A C 1
ATOM 693 O O . SER A 1 84 ? 10.057 -7.165 -7.842 1.00 89.38 84 SER A O 1
ATOM 695 N N . ASP A 1 85 ? 11.725 -5.683 -7.781 1.00 90.69 85 ASP A N 1
ATOM 696 C CA . ASP A 1 85 ? 11.317 -5.035 -6.530 1.00 90.69 85 ASP A CA 1
ATOM 697 C C . ASP A 1 85 ? 10.467 -3.788 -6.826 1.00 90.69 85 ASP A C 1
ATOM 699 O O . ASP A 1 85 ? 10.831 -2.654 -6.501 1.00 90.69 85 ASP A O 1
ATOM 703 N N . ALA A 1 86 ? 9.375 -3.973 -7.573 1.00 94.00 86 ALA A N 1
ATOM 704 C CA . ALA A 1 86 ? 8.541 -2.858 -8.014 1.00 94.00 86 ALA A CA 1
ATOM 705 C C . ALA A 1 86 ? 7.633 -2.324 -6.901 1.00 94.00 86 ALA A C 1
ATOM 707 O O . ALA A 1 86 ? 7.339 -1.130 -6.876 1.00 94.00 86 ALA A O 1
ATOM 708 N N . ILE A 1 87 ? 7.191 -3.180 -5.978 1.00 94.62 87 ILE A N 1
ATOM 709 C CA . ILE A 1 87 ? 6.302 -2.794 -4.880 1.00 94.62 87 ILE A CA 1
ATOM 710 C C . ILE A 1 87 ? 7.139 -2.368 -3.677 1.00 94.62 87 ILE A C 1
ATOM 712 O O . ILE A 1 87 ? 7.701 -3.200 -2.978 1.00 94.62 87 ILE A O 1
ATOM 716 N N . LYS A 1 88 ? 7.190 -1.065 -3.404 1.00 94.38 88 LYS A N 1
ATOM 717 C CA . LYS A 1 88 ? 7.977 -0.519 -2.288 1.00 94.38 88 LYS A CA 1
ATOM 718 C C . LYS A 1 88 ? 7.216 -0.500 -0.974 1.00 94.38 88 LYS A C 1
ATOM 720 O O . LYS A 1 88 ? 7.821 -0.447 0.092 1.00 94.38 88 LY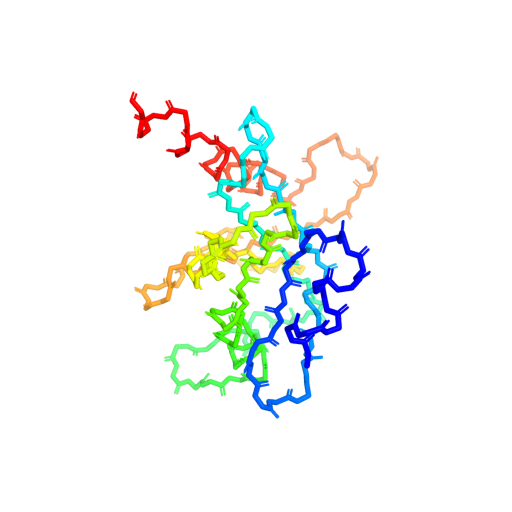S A O 1
ATOM 725 N N . LYS A 1 89 ? 5.883 -0.493 -1.038 1.00 95.00 89 LYS A N 1
ATOM 726 C CA . LYS A 1 89 ? 5.052 -0.354 0.154 1.00 95.00 89 LYS A CA 1
ATOM 727 C C . LYS A 1 89 ? 3.688 -0.994 -0.011 1.00 95.00 89 LYS A C 1
ATOM 729 O O . LYS A 1 89 ? 3.024 -0.804 -1.029 1.00 95.00 89 LYS A O 1
ATOM 734 N N . ILE A 1 90 ? 3.264 -1.712 1.025 1.00 95.94 90 ILE A N 1
ATOM 735 C CA . ILE A 1 90 ? 1.946 -2.338 1.109 1.00 95.94 90 ILE A CA 1
ATOM 736 C C . ILE A 1 90 ? 1.280 -1.886 2.405 1.00 95.94 90 ILE A C 1
ATOM 738 O O . ILE A 1 90 ? 1.825 -2.062 3.499 1.00 95.94 90 ILE A O 1
ATOM 742 N N . VAL A 1 91 ? 0.083 -1.323 2.271 1.00 97.50 91 VAL A N 1
ATOM 743 C CA . VAL A 1 91 ? -0.766 -0.917 3.388 1.00 97.50 91 VAL A CA 1
ATOM 744 C C . VAL A 1 91 ? -2.082 -1.680 3.319 1.00 97.50 91 VAL A C 1
ATOM 746 O O . VAL A 1 91 ? -2.806 -1.612 2.329 1.00 97.50 91 VAL A O 1
ATOM 749 N N . VAL A 1 92 ? -2.424 -2.385 4.390 1.00 96.69 92 VAL A N 1
ATOM 750 C CA . VAL A 1 92 ? -3.719 -3.045 4.553 1.00 96.69 92 VAL A CA 1
ATOM 751 C C . VAL A 1 92 ? -4.653 -2.128 5.334 1.00 96.69 92 VAL A C 1
ATOM 753 O O . VAL A 1 92 ? -4.378 -1.763 6.477 1.00 96.69 92 VAL A O 1
ATOM 756 N N . ILE A 1 93 ? -5.779 -1.775 4.728 1.00 97.50 93 ILE A N 1
ATOM 757 C CA . ILE A 1 93 ? -6.781 -0.863 5.273 1.00 97.50 93 ILE A CA 1
ATOM 758 C C . ILE A 1 93 ? -8.013 -1.662 5.707 1.00 97.50 93 ILE A C 1
ATOM 760 O O . ILE A 1 93 ? -8.551 -2.465 4.941 1.00 97.50 93 ILE A O 1
ATOM 764 N N . TYR A 1 94 ? -8.483 -1.447 6.937 1.00 97.00 94 TYR A N 1
ATOM 765 C CA . TYR A 1 94 ? -9.619 -2.189 7.492 1.00 97.00 94 TYR A CA 1
ATOM 766 C C . TYR A 1 94 ? -10.461 -1.355 8.473 1.00 97.00 94 TYR A C 1
ATOM 768 O O . TYR A 1 94 ? -9.995 -0.325 8.947 1.00 97.00 94 TYR A O 1
ATOM 776 N N . PRO A 1 95 ? -11.712 -1.746 8.787 1.00 97.06 95 PRO A N 1
ATOM 777 C CA . PRO A 1 95 ? -12.590 -0.946 9.637 1.00 97.06 95 PRO A CA 1
ATOM 778 C C . PRO A 1 95 ? -12.068 -0.751 11.063 1.00 97.06 95 PRO A C 1
ATOM 780 O O . PRO A 1 95 ? -11.549 -1.697 11.669 1.00 97.06 95 PRO A O 1
ATOM 783 N N . LYS A 1 96 ? -12.321 0.443 11.613 1.00 97.19 96 LYS A N 1
ATOM 784 C CA . LYS A 1 96 ? -12.095 0.800 13.019 1.00 97.19 96 LYS A CA 1
ATOM 785 C C . LYS A 1 96 ? -12.699 -0.228 13.983 1.00 97.19 96 LYS A C 1
ATOM 787 O O . LYS A 1 96 ? -13.853 -0.632 13.867 1.00 97.19 96 LYS A O 1
ATOM 792 N N . GLN A 1 97 ? -11.885 -0.617 14.950 1.00 94.94 97 GLN A N 1
ATOM 793 C CA . GLN A 1 97 ? -12.046 -1.631 15.984 1.00 94.94 97 GLN A CA 1
ATOM 794 C C . GLN A 1 97 ? -11.294 -1.163 17.242 1.00 94.94 97 GLN A C 1
ATOM 796 O O . GLN A 1 97 ? -10.621 -0.131 17.248 1.00 94.94 97 GLN A O 1
ATOM 801 N N . GLU A 1 98 ? -11.401 -1.917 18.332 1.00 93.56 98 GLU A N 1
ATOM 802 C CA . GLU A 1 98 ? -10.622 -1.642 19.540 1.00 93.56 98 GLU A CA 1
ATOM 803 C C . GLU A 1 98 ? -9.114 -1.840 19.303 1.00 93.56 98 GLU A C 1
ATOM 805 O O . GLU A 1 98 ? -8.683 -2.764 18.605 1.00 93.56 98 GLU A O 1
ATOM 810 N N . GLY A 1 99 ? -8.300 -0.980 19.919 1.00 91.31 99 GLY A N 1
ATOM 811 C CA . GLY A 1 99 ? -6.840 -1.047 19.870 1.00 91.31 99 GLY A CA 1
ATOM 812 C C . GLY A 1 99 ? -6.188 0.084 19.071 1.00 91.31 99 GLY A C 1
ATOM 813 O O . GLY A 1 99 ? -6.758 1.156 18.881 1.00 91.31 99 GLY A O 1
ATOM 814 N N . LYS A 1 100 ? -4.940 -0.144 18.647 1.00 93.19 100 LYS A N 1
ATOM 815 C CA . LYS A 1 100 ? -4.130 0.858 17.937 1.00 93.19 100 LYS A CA 1
ATOM 816 C C . LYS A 1 100 ? -4.620 1.057 16.502 1.00 93.19 100 LYS A C 1
ATOM 818 O O . LYS A 1 100 ? -4.801 0.070 15.790 1.00 93.19 100 LYS A O 1
ATOM 823 N N . CYS A 1 101 ? -4.728 2.318 16.077 1.00 94.88 101 CYS A N 1
ATOM 824 C CA . CYS A 1 101 ? -5.101 2.702 14.711 1.00 94.88 101 CYS A CA 1
ATOM 825 C C . CYS A 1 101 ? -4.192 2.039 13.665 1.00 94.88 101 CYS A C 1
ATOM 827 O O . CYS A 1 101 ? -4.664 1.389 12.736 1.00 94.88 101 CYS A O 1
ATOM 829 N N . LYS A 1 102 ? -2.879 2.140 13.881 1.00 96.25 102 LYS A N 1
ATOM 830 C CA . LYS A 1 102 ? -1.832 1.605 13.013 1.00 96.25 102 LYS A CA 1
ATOM 831 C C . LYS A 1 102 ? -0.969 0.596 13.761 1.00 96.25 102 LYS A C 1
ATOM 833 O O . LYS A 1 102 ? -0.653 0.780 14.940 1.00 96.25 102 LYS A O 1
ATOM 838 N N . PHE A 1 103 ? -0.569 -0.464 13.071 1.00 94.44 103 PHE A N 1
ATOM 839 C CA . PHE A 1 103 ? 0.536 -1.324 13.487 1.00 94.44 103 PHE A CA 1
ATOM 840 C C . PHE A 1 103 ? 1.301 -1.819 12.258 1.00 94.44 103 PHE A C 1
ATOM 842 O O . PHE A 1 103 ? 0.721 -1.918 11.179 1.00 94.44 103 PHE A O 1
ATOM 849 N N . LYS A 1 104 ? 2.590 -2.118 12.425 1.00 91.94 104 LYS A N 1
ATOM 850 C CA . LYS A 1 104 ? 3.412 -2.759 11.394 1.00 91.94 104 LYS A CA 1
ATOM 851 C C . LYS A 1 104 ? 3.601 -4.229 11.751 1.00 91.94 104 LYS A C 1
ATOM 853 O O . LYS A 1 104 ? 3.656 -4.573 12.934 1.00 91.94 104 LYS A O 1
ATOM 858 N N . ASP A 1 105 ? 3.619 -5.081 10.740 1.00 85.69 105 ASP A N 1
ATOM 859 C CA . ASP A 1 105 ? 4.087 -6.450 10.893 1.00 85.69 105 ASP A CA 1
ATOM 860 C C . ASP A 1 105 ? 5.618 -6.476 10.894 1.00 85.69 105 ASP A C 1
ATOM 862 O O . ASP A 1 105 ? 6.256 -5.897 10.017 1.00 85.69 105 ASP A O 1
ATOM 866 N N . ASP A 1 106 ? 6.193 -7.150 11.886 1.00 79.94 106 ASP A N 1
ATOM 867 C CA . ASP A 1 106 ? 7.640 -7.162 12.113 1.00 79.94 106 ASP A CA 1
ATOM 868 C C . ASP A 1 106 ? 8.388 -8.031 11.085 1.00 79.94 106 ASP A C 1
ATOM 870 O O . ASP A 1 106 ? 9.583 -7.837 10.875 1.00 79.94 106 ASP A O 1
ATOM 874 N N . LEU A 1 107 ? 7.706 -9.000 10.458 1.00 80.88 107 LEU A N 1
ATOM 875 C CA . LEU A 1 107 ? 8.326 -9.983 9.569 1.00 80.88 107 LEU A CA 1
ATOM 876 C C . LEU A 1 107 ? 8.405 -9.488 8.121 1.00 80.88 107 LEU A C 1
ATOM 878 O O . LEU A 1 107 ? 9.435 -9.641 7.471 1.00 80.88 10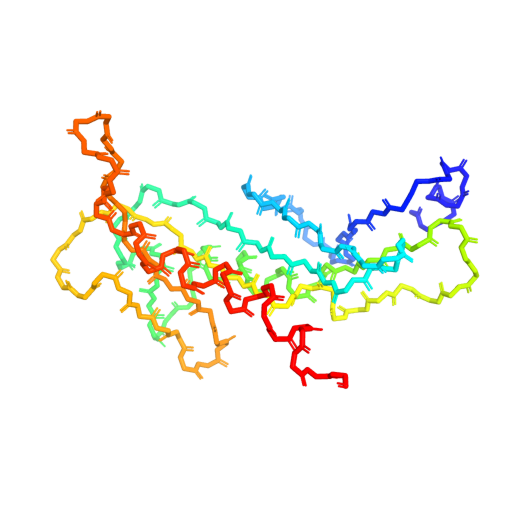7 LEU A O 1
ATOM 882 N N . TYR A 1 108 ? 7.322 -8.896 7.623 1.00 81.00 108 TYR A N 1
ATOM 883 C CA . TYR A 1 108 ? 7.194 -8.469 6.229 1.00 81.00 108 TYR A CA 1
ATOM 884 C C . TYR A 1 108 ? 7.196 -6.947 6.051 1.00 81.00 108 TYR A C 1
ATOM 886 O O . TYR A 1 108 ? 7.220 -6.464 4.922 1.00 81.00 108 TYR A O 1
ATOM 894 N N . GLY A 1 109 ? 7.134 -6.176 7.141 1.00 85.00 109 GLY A N 1
ATOM 895 C CA . GLY A 1 109 ? 7.116 -4.712 7.091 1.00 85.00 109 GLY A CA 1
ATOM 896 C C . GLY A 1 109 ? 5.800 -4.109 6.588 1.00 85.00 109 GLY A C 1
ATOM 897 O O . GLY A 1 109 ? 5.735 -2.906 6.342 1.00 85.00 109 GLY A O 1
ATOM 898 N N . PHE A 1 110 ? 4.741 -4.912 6.440 1.00 92.81 110 PHE A N 1
ATOM 899 C CA . PHE A 1 110 ? 3.431 -4.432 5.999 1.00 92.81 110 PHE A CA 1
ATOM 900 C C . PHE A 1 110 ? 2.771 -3.568 7.074 1.00 92.81 110 PHE A C 1
ATOM 902 O O . PHE A 1 110 ? 2.746 -3.925 8.256 1.00 92.81 110 PHE A O 1
ATOM 909 N N . SER A 1 111 ? 2.174 -2.456 6.656 1.00 95.75 111 SER A N 1
ATOM 910 C CA . SER A 1 111 ? 1.429 -1.576 7.554 1.00 95.75 111 SER A CA 1
ATOM 911 C C . SER A 1 111 ? -0.051 -1.926 7.547 1.00 95.75 111 SER A C 1
ATOM 913 O O . SER A 1 111 ? -0.649 -2.132 6.498 1.00 95.75 111 SER A O 1
ATOM 915 N N . PHE A 1 112 ? -0.670 -1.939 8.720 1.00 96.56 112 PHE A N 1
ATOM 916 C CA . PHE A 1 112 ? -2.093 -2.199 8.894 1.00 96.56 112 PHE A CA 1
ATOM 917 C C . PHE A 1 112 ? -2.742 -0.983 9.535 1.00 96.56 112 PHE A C 1
ATOM 919 O O . PHE A 1 112 ? -2.388 -0.623 10.660 1.00 96.56 112 PHE A O 1
ATOM 926 N N . ILE A 1 113 ? -3.704 -0.375 8.844 1.00 97.81 113 ILE A N 1
ATOM 927 C CA . ILE A 1 113 ? -4.350 0.870 9.260 1.00 97.81 113 ILE A CA 1
ATOM 928 C C . ILE A 1 113 ? -5.854 0.679 9.369 1.00 97.81 113 ILE A C 1
ATOM 930 O O . ILE A 1 113 ? -6.530 0.211 8.453 1.00 97.81 113 ILE A O 1
ATOM 934 N N . GLN A 1 114 ? -6.372 1.075 10.520 1.00 97.81 114 GLN A N 1
ATOM 935 C CA . GLN A 1 114 ? -7.790 1.144 10.790 1.00 97.81 114 GLN A CA 1
ATOM 936 C C . GLN A 1 114 ? -8.374 2.444 10.253 1.00 97.81 114 GLN A C 1
ATOM 938 O O . GLN A 1 114 ? -7.849 3.515 10.537 1.00 97.81 114 GLN A O 1
ATOM 943 N N . VAL A 1 115 ? -9.500 2.363 9.551 1.00 96.75 115 VAL A N 1
ATOM 944 C CA . VAL A 1 115 ? -10.223 3.529 9.038 1.00 96.75 115 VAL A CA 1
ATOM 945 C C . VAL A 1 115 ? -11.681 3.514 9.468 1.00 96.75 115 VAL A C 1
ATOM 947 O O . VAL A 1 115 ? -12.309 2.460 9.585 1.00 96.75 115 VAL A O 1
ATOM 950 N N . SER A 1 116 ? -12.235 4.701 9.690 1.00 95.88 116 SER A N 1
ATOM 951 C CA . SER A 1 116 ? -13.678 4.904 9.830 1.00 95.88 116 SER A CA 1
ATOM 952 C C . SER A 1 116 ? -14.112 5.934 8.793 1.00 95.88 116 SER A C 1
ATOM 954 O O . SER A 1 116 ? -14.106 7.121 9.111 1.00 95.88 116 SER A O 1
ATOM 956 N N . PRO A 1 117 ? -14.425 5.519 7.553 1.00 86.19 117 PRO A N 1
ATOM 957 C CA . PRO A 1 117 ? -14.804 6.461 6.508 1.00 86.19 117 PRO A CA 1
ATOM 958 C C . PRO A 1 117 ? -16.094 7.184 6.908 1.00 86.19 117 PRO A C 1
ATOM 960 O O . PRO A 1 117 ? -17.056 6.554 7.347 1.00 86.19 117 PRO A O 1
ATOM 963 N N . THR A 1 118 ? -16.095 8.508 6.795 1.00 91.62 118 THR A N 1
ATOM 964 C CA . THR A 1 118 ? -17.249 9.366 7.070 1.00 91.62 118 THR A CA 1
ATOM 965 C C . THR A 1 118 ? -17.084 10.675 6.312 1.00 91.62 118 THR A C 1
ATOM 967 O O . THR A 1 118 ? -15.968 11.179 6.208 1.00 91.62 118 THR A O 1
ATOM 970 N N . ASP A 1 119 ? -18.192 11.230 5.827 1.00 91.31 119 ASP A N 1
ATOM 971 C CA . ASP A 1 119 ? -18.226 12.543 5.170 1.00 91.31 119 ASP A CA 1
ATOM 972 C C . ASP A 1 119 ? -18.465 13.687 6.175 1.00 91.31 119 ASP A C 1
ATOM 974 O O . ASP A 1 119 ? -18.503 14.858 5.807 1.00 91.31 119 ASP A O 1
ATOM 978 N N . LEU A 1 120 ? -18.652 13.354 7.459 1.00 93.31 120 LEU A N 1
ATOM 979 C CA . LEU A 1 120 ? -18.929 14.321 8.527 1.00 93.31 120 LEU A CA 1
ATOM 980 C C . LEU A 1 120 ? -17.669 15.024 9.047 1.00 93.31 120 LEU A C 1
ATOM 982 O O . LEU A 1 120 ? -17.767 16.047 9.722 1.00 93.31 120 LEU A O 1
ATOM 986 N N . GLU A 1 121 ? -16.492 14.466 8.770 1.00 92.56 121 GLU A N 1
ATOM 987 C CA . GLU A 1 121 ? -15.206 14.944 9.269 1.00 92.56 121 GLU A CA 1
ATOM 988 C C . GLU A 1 121 ? -14.239 15.121 8.094 1.00 92.56 121 GLU A C 1
ATOM 990 O O . GLU A 1 121 ? -14.108 14.232 7.260 1.00 92.56 121 GLU A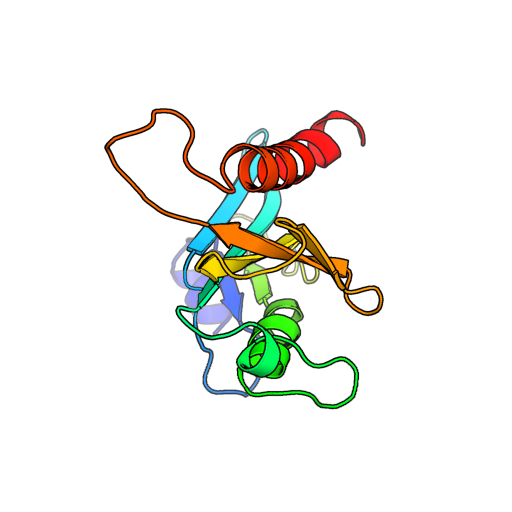 O 1
ATOM 995 N N . GLU A 1 122 ? -13.504 16.237 8.049 1.00 91.31 122 GLU A N 1
ATOM 996 C CA . GLU A 1 122 ? -12.476 16.471 7.017 1.00 91.31 122 GLU A CA 1
ATOM 997 C C . GLU A 1 122 ? -11.345 15.428 7.087 1.00 91.31 122 GLU A C 1
ATOM 999 O O . GLU A 1 122 ? -10.759 15.042 6.077 1.00 91.31 122 GLU A O 1
ATOM 1004 N N . LYS A 1 123 ? -11.023 14.974 8.304 1.00 94.38 123 LYS A N 1
ATOM 1005 C CA . LYS A 1 123 ? -9.940 14.027 8.592 1.00 94.38 123 LYS A CA 1
ATOM 1006 C C . LYS A 1 123 ? -10.489 12.871 9.423 1.00 94.38 123 LYS A C 1
ATOM 1008 O O . LYS A 1 123 ? -10.305 12.873 10.642 1.00 94.38 123 LYS A O 1
ATOM 1013 N N . PRO A 1 124 ? -11.167 11.906 8.782 1.00 95.69 124 PRO A N 1
ATOM 1014 C CA . PRO A 1 124 ? -11.750 10.773 9.483 1.00 95.69 124 PRO A CA 1
ATOM 1015 C C . PRO A 1 124 ? -10.678 9.920 10.174 1.00 95.69 124 PRO A C 1
ATOM 1017 O O . PRO A 1 124 ? -9.483 9.996 9.871 1.00 95.69 124 PRO A O 1
ATOM 1020 N N . TYR A 1 125 ? -11.103 9.056 11.098 1.00 97.06 125 TYR A N 1
ATOM 1021 C CA . TYR A 1 125 ? -10.197 8.140 11.798 1.00 97.06 125 TYR A CA 1
ATOM 1022 C C . TYR A 1 125 ? -9.346 7.321 10.811 1.00 97.06 125 TYR A C 1
ATOM 1024 O O . TYR A 1 125 ? -9.894 6.716 9.886 1.00 97.06 125 TYR A O 1
ATOM 1032 N N . GLY A 1 126 ? -8.028 7.289 11.032 1.00 96.75 126 GLY A N 1
ATOM 1033 C CA . GLY A 1 126 ? -7.050 6.641 10.150 1.00 96.75 126 GLY A CA 1
ATOM 1034 C C . GLY A 1 126 ? -6.469 7.543 9.058 1.00 96.75 126 GLY A C 1
ATO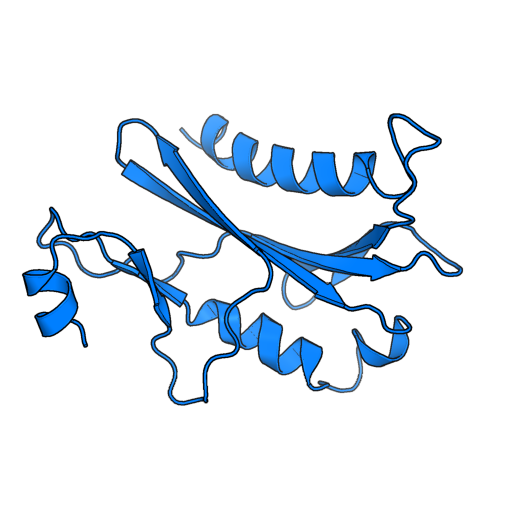M 1035 O O . GLY A 1 126 ? -5.530 7.133 8.375 1.00 96.75 126 GLY A O 1
ATOM 1036 N N . TYR A 1 127 ? -6.991 8.765 8.881 1.00 96.00 127 TYR A N 1
ATOM 1037 C CA . TYR A 1 127 ? -6.524 9.697 7.851 1.00 96.00 127 TYR A CA 1
ATOM 1038 C C . TYR A 1 127 ? -5.040 10.039 8.003 1.00 96.00 127 TYR A C 1
ATOM 1040 O O . TYR A 1 127 ? -4.287 9.952 7.035 1.00 96.00 127 TYR A O 1
ATOM 1048 N N . ASN A 1 128 ? -4.606 10.426 9.207 1.00 95.62 128 ASN A N 1
ATOM 1049 C CA . ASN A 1 128 ? -3.223 10.853 9.426 1.00 95.62 128 ASN A CA 1
ATOM 1050 C C . ASN A 1 128 ? -2.248 9.685 9.259 1.00 95.62 128 ASN A C 1
ATOM 1052 O O . ASN A 1 128 ? -1.198 9.863 8.655 1.00 95.62 128 ASN A O 1
ATOM 1056 N N . GLU A 1 129 ? -2.613 8.496 9.733 1.00 97.44 129 GLU A N 1
ATOM 1057 C CA . GLU A 1 129 ? -1.806 7.286 9.609 1.00 97.44 129 GLU A CA 1
ATOM 1058 C C . GLU A 1 129 ? -1.636 6.868 8.145 1.00 97.44 129 GLU A C 1
ATOM 1060 O O . GLU A 1 129 ? -0.531 6.522 7.728 1.00 97.44 129 GLU A O 1
ATOM 1065 N N . LEU A 1 130 ? -2.714 6.913 7.352 1.00 95.88 130 LEU A N 1
ATOM 1066 C CA . LEU A 1 130 ? -2.645 6.594 5.926 1.00 95.88 130 LEU A CA 1
ATOM 1067 C C . LEU A 1 130 ? -1.862 7.664 5.162 1.00 95.88 130 LEU A C 1
ATOM 1069 O O . LEU A 1 130 ? -1.034 7.334 4.313 1.00 95.88 130 LEU A O 1
ATOM 1073 N N . LYS A 1 131 ? -2.090 8.942 5.489 1.00 95.25 131 LYS A N 1
ATOM 1074 C CA . LYS A 1 131 ? -1.340 10.062 4.921 1.00 95.25 131 LYS A CA 1
ATOM 1075 C C . LYS A 1 131 ? 0.153 9.916 5.196 1.00 95.25 131 LYS A C 1
ATOM 1077 O O . LYS A 1 131 ? 0.939 10.097 4.277 1.00 95.25 131 LYS A O 1
ATOM 1082 N N . GLU A 1 132 ? 0.539 9.579 6.423 1.00 95.19 132 GLU A N 1
ATOM 1083 C CA . GLU A 1 132 ? 1.933 9.337 6.800 1.00 95.19 132 GLU A CA 1
ATOM 1084 C C . GLU A 1 132 ? 2.545 8.219 5.950 1.00 95.19 132 GLU A C 1
ATOM 1086 O O . GLU A 1 132 ? 3.595 8.427 5.356 1.00 95.19 132 GLU A O 1
ATOM 1091 N N . GLU A 1 133 ? 1.871 7.075 5.794 1.00 95.75 133 GLU A N 1
ATOM 1092 C CA . GLU A 1 133 ? 2.406 5.968 4.989 1.00 95.75 133 GLU A CA 1
ATOM 1093 C C . GLU A 1 133 ? 2.590 6.341 3.510 1.00 95.75 133 GLU A C 1
ATOM 1095 O O . GLU A 1 133 ? 3.589 5.944 2.903 1.00 95.75 133 GLU A O 1
ATOM 1100 N N . ILE A 1 134 ? 1.658 7.112 2.940 1.00 95.00 134 ILE A N 1
ATOM 1101 C CA . ILE A 1 134 ? 1.766 7.629 1.570 1.00 95.00 134 ILE A CA 1
ATOM 1102 C C . ILE A 1 134 ? 2.904 8.651 1.479 1.00 95.00 134 ILE A C 1
ATOM 1104 O O . ILE A 1 134 ? 3.717 8.574 0.565 1.00 95.00 134 ILE A O 1
ATOM 1108 N N . CYS A 1 135 ? 2.998 9.590 2.422 1.00 93.81 135 CYS A N 1
ATOM 1109 C CA . CYS A 1 135 ? 4.063 10.591 2.451 1.00 93.81 135 CYS A CA 1
ATOM 1110 C C . CYS A 1 135 ? 5.448 9.961 2.620 1.00 93.81 135 CYS A C 1
ATOM 1112 O O . CYS A 1 135 ? 6.370 10.404 1.951 1.00 93.81 135 CYS A O 1
ATOM 1114 N N . GLU A 1 136 ? 5.592 8.930 3.452 1.00 92.56 136 GLU A N 1
ATOM 1115 C CA . GLU A 1 136 ? 6.818 8.130 3.564 1.00 92.56 136 GLU A CA 1
ATOM 1116 C C . GLU A 1 136 ? 7.177 7.502 2.207 1.00 92.56 136 GLU A C 1
ATOM 1118 O O . GLU A 1 136 ? 8.279 7.712 1.721 1.00 92.56 136 GLU A O 1
ATOM 1123 N N . PHE A 1 137 ? 6.229 6.843 1.524 1.00 93.69 137 PHE A N 1
ATOM 1124 C CA . PHE A 1 137 ? 6.474 6.275 0.187 1.00 93.69 137 PHE A CA 1
ATOM 1125 C C . PHE A 1 137 ? 6.911 7.329 -0.841 1.00 93.69 137 PHE A C 1
ATOM 1127 O O . PHE A 1 137 ? 7.778 7.072 -1.671 1.00 93.69 137 PHE A O 1
ATOM 1134 N N . LEU A 1 138 ? 6.320 8.524 -0.788 1.00 91.06 138 LEU A N 1
ATOM 1135 C CA . LEU A 1 138 ? 6.697 9.630 -1.667 1.00 91.06 138 LEU A CA 1
ATOM 1136 C C . LEU A 1 138 ? 8.039 10.271 -1.266 1.00 91.06 138 LEU A C 1
ATOM 1138 O O . LEU A 1 138 ? 8.750 10.780 -2.129 1.00 91.06 138 LEU A O 1
ATOM 1142 N N . GLY A 1 139 ? 8.357 10.295 0.031 1.00 81.56 139 GLY A N 1
ATOM 1143 C CA . GLY A 1 139 ? 9.491 11.001 0.630 1.00 81.56 139 GLY A CA 1
ATOM 1144 C C . GLY A 1 139 ? 10.787 10.195 0.674 1.00 81.56 139 GLY A C 1
ATOM 1145 O O . GLY A 1 139 ? 11.853 10.782 0.489 1.00 81.56 139 GLY A O 1
ATOM 1146 N N . ASP A 1 140 ? 10.713 8.871 0.821 1.00 59.69 140 ASP A N 1
ATOM 1147 C CA . ASP A 1 140 ? 11.872 7.973 0.730 1.00 59.69 140 ASP A CA 1
ATOM 1148 C C . ASP A 1 140 ? 12.601 8.145 -0.623 1.00 59.69 140 ASP A C 1
ATOM 1150 O O . ASP A 1 140 ? 13.822 8.044 -0.705 1.00 59.69 140 ASP A O 1
ATOM 1154 N N . GLU A 1 141 ? 11.887 8.541 -1.679 1.00 52.28 141 GLU A N 1
ATOM 1155 C CA . GLU A 1 141 ? 12.452 8.835 -3.005 1.00 52.28 141 GLU A CA 1
ATOM 1156 C C . GLU A 1 141 ? 13.000 10.270 -3.163 1.00 52.28 141 GLU A C 1
ATOM 1158 O O . GLU A 1 141 ? 13.707 10.577 -4.131 1.00 52.28 141 GLU A O 1
ATOM 1163 N N . ILE A 1 142 ? 12.678 11.175 -2.232 1.00 49.38 142 ILE A N 1
ATOM 1164 C CA . ILE A 1 142 ? 13.213 12.546 -2.189 1.00 49.38 142 ILE A CA 1
ATOM 1165 C C . ILE A 1 142 ? 14.543 12.576 -1.424 1.00 49.38 142 ILE A C 1
ATOM 1167 O O . ILE A 1 142 ? 15.425 13.342 -1.800 1.00 49.38 142 ILE A O 1
ATOM 1171 N N . VAL A 1 143 ? 14.698 11.738 -0.391 1.00 43.91 143 VAL A N 1
ATOM 1172 C CA . VAL A 1 143 ? 15.868 11.738 0.510 1.00 43.91 143 VAL A CA 1
ATOM 1173 C C . VAL A 1 143 ? 17.001 10.815 0.035 1.00 43.91 143 VAL A C 1
ATOM 1175 O O . VAL A 1 143 ? 18.159 11.086 0.331 1.00 43.91 143 VAL A O 1
ATOM 1178 N N . ASN A 1 144 ? 16.710 9.765 -0.742 1.00 41.28 144 ASN A N 1
ATOM 1179 C CA . ASN A 1 144 ? 17.717 8.804 -1.222 1.00 41.28 144 ASN A CA 1
ATOM 1180 C C . ASN A 1 144 ? 18.431 9.210 -2.539 1.00 41.28 144 ASN A C 1
ATOM 1182 O O . ASN A 1 144 ? 18.892 8.333 -3.270 1.00 41.28 144 ASN A O 1
ATOM 1186 N N . ASN A 1 145 ? 18.523 10.511 -2.861 1.00 39.16 145 ASN A N 1
ATOM 1187 C CA . ASN A 1 145 ? 19.355 11.035 -3.964 1.00 39.16 145 ASN A CA 1
ATOM 1188 C C . ASN A 1 145 ? 20.411 12.015 -3.455 1.00 39.16 145 ASN A C 1
ATOM 1190 O O . ASN A 1 145 ? 20.007 13.018 -2.826 1.00 39.16 145 ASN A O 1
#

S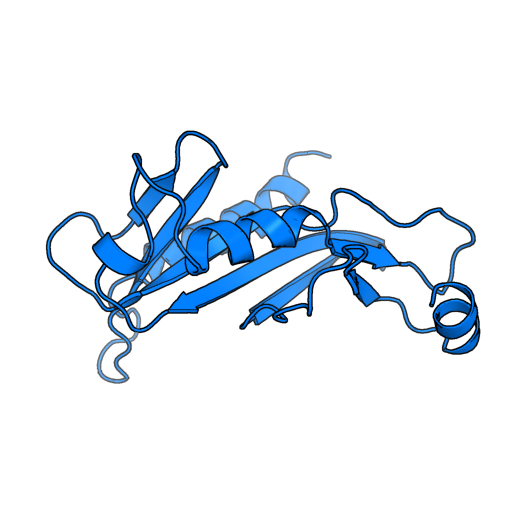econdary structure (DSSP, 8-state):
-HHHHHHHT--EEEE-SSS-----SEEEEEEETTEEEEEEEEEE--S-GGGT--TTS--HHHHHHHHGGGEEEE-SSS-PPPBSS-EEEEEEEEE--SS-SEEE-TTT--EEEEE---SS-SS-TTHHHHHHHHHHHHHHHHH--

Foldseek 3Di:
DLVVLLVVLDKDKDAPDPDPADDAPDKDWDDDPNDTDAIEGEHEDADDPVQQDDPVDDHPNNVNVVSCLRIWIDRNVDPDDTHSRRHPAYEYEYADDPDDQWDADPPPRHIYGHFDDDPVDPQGHRNVVVVVRVCCVVVVVVPPD

Sequence (145 aa):
MLEMLKKSGISQIIYTGTSQSRKPDILLNLYKEEKFKGSFIAEIKCRKKKYIYNKNQDNDVMSQIQDYNKFEYYNSMGNEPPVSDAIKKIVVIYPKQEGKCKFKDDLYGFSFIQVSPTDLEEKPYGYNELKEEICEFLGDEIVNN